Protein AF-A0A7D9DY97-F1 (afdb_monomer_lite)

Radius of gyration: 30.79 Å; chains: 1; bounding box: 70×68×71 Å

Secondary structure (DSSP, 8-state):
-HHHHHHHHHHHHHHHHHHHHHHHHHHHHHHHHHHHHHHHHHHHHGGG-B-SSGGGS-TTEEEETTEEEEPB-TT-B--HHHHHTTSSPPBPTTEEEEEEETTEEEEEEEEE----PPP--------

Structure (mmCIF, N/CA/C/O backbone):
data_AF-A0A7D9DY97-F1
#
_entry.id   AF-A0A7D9DY97-F1
#
loop_
_atom_site.group_PDB
_atom_site.id
_atom_site.type_symbol
_atom_site.label_atom_id
_atom_site.label_alt_id
_atom_site.label_comp_id
_atom_site.label_asym_id
_atom_site.label_entity_id
_atom_site.label_seq_id
_atom_site.pdbx_PDB_ins_code
_atom_site.Cartn_x
_atom_site.Cartn_y
_atom_site.Cartn_z
_atom_site.occupancy
_atom_site.B_iso_or_equiv
_atom_site.auth_seq_id
_atom_site.auth_comp_id
_atom_site.auth_asym_id
_atom_site.auth_atom_id
_atom_site.pdbx_PDB_model_num
ATOM 1 N N . TYR A 1 1 ? -43.911 52.904 33.182 1.00 51.16 1 TYR A N 1
ATOM 2 C CA . TYR A 1 1 ? -43.488 51.584 33.701 1.00 51.16 1 TYR A CA 1
ATOM 3 C C . TYR A 1 1 ? -43.340 50.485 32.637 1.00 51.16 1 TYR A C 1
ATOM 5 O O . TYR A 1 1 ? -42.532 49.592 32.838 1.00 51.16 1 TYR A O 1
ATOM 13 N N . THR A 1 2 ? -44.006 50.548 31.477 1.00 54.53 2 THR A N 1
ATOM 14 C CA . THR A 1 2 ? -43.930 49.512 30.416 1.00 54.53 2 THR A CA 1
ATOM 15 C C . THR A 1 2 ? -42.618 49.483 29.610 1.00 54.53 2 THR A C 1
ATOM 17 O O . THR A 1 2 ? -42.201 48.422 29.158 1.00 54.53 2 THR A O 1
ATOM 20 N N . ARG A 1 3 ? -41.909 50.616 29.481 1.00 53.38 3 ARG A N 1
ATOM 21 C CA . ARG A 1 3 ? -40.658 50.737 28.693 1.00 53.38 3 ARG A CA 1
ATOM 22 C C . ARG A 1 3 ? -39.432 50.020 29.288 1.00 53.38 3 ARG A C 1
ATOM 24 O O . ARG A 1 3 ? -38.518 49.673 28.542 1.00 53.38 3 ARG A O 1
ATOM 31 N N . SER A 1 4 ? -39.399 49.804 30.607 1.00 55.22 4 SER A N 1
ATOM 32 C CA . SER A 1 4 ? -38.308 49.066 31.272 1.00 55.22 4 SER A CA 1
ATOM 33 C C . SER A 1 4 ? -38.451 47.555 31.117 1.00 55.22 4 SER A C 1
ATOM 35 O O . SER A 1 4 ? -37.450 46.860 30.960 1.00 55.22 4 SER A O 1
ATOM 37 N N . LEU A 1 5 ? -39.688 47.049 31.098 1.00 54.34 5 LEU A N 1
ATOM 38 C CA . LEU A 1 5 ? -39.959 45.615 30.999 1.00 54.34 5 LEU A CA 1
ATOM 39 C C . LEU A 1 5 ? -39.548 45.058 29.625 1.00 54.34 5 LEU A C 1
ATOM 41 O O . LEU A 1 5 ?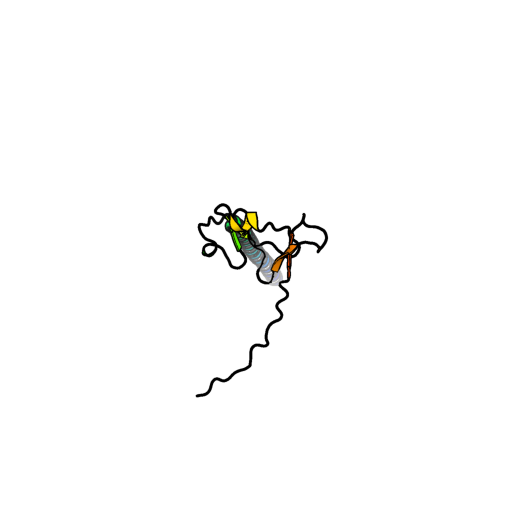 -38.916 44.011 29.538 1.00 54.34 5 LEU A O 1
ATOM 45 N N . THR A 1 6 ? -39.815 45.804 28.549 1.00 58.28 6 THR A N 1
ATOM 46 C CA . THR A 1 6 ? -39.447 45.412 27.179 1.00 58.28 6 THR A CA 1
ATOM 47 C C . THR A 1 6 ? -37.938 45.329 26.963 1.00 58.28 6 THR A C 1
ATOM 49 O O . THR A 1 6 ? -37.481 44.460 26.231 1.00 58.28 6 THR A O 1
ATOM 52 N N . ARG A 1 7 ? -37.137 46.180 27.621 1.00 55.69 7 ARG A N 1
ATOM 53 C CA . ARG A 1 7 ? -35.670 46.095 27.525 1.00 55.69 7 ARG A CA 1
ATOM 54 C C . ARG A 1 7 ? -35.141 44.838 28.216 1.00 55.69 7 ARG A C 1
ATOM 56 O O . ARG A 1 7 ? -34.330 44.137 27.624 1.00 55.69 7 ARG A O 1
ATOM 63 N N . ALA A 1 8 ? -35.642 44.507 29.404 1.00 59.88 8 ALA A N 1
ATOM 64 C CA . ALA A 1 8 ? -35.226 43.303 30.125 1.00 59.88 8 ALA A CA 1
ATOM 65 C C . ALA A 1 8 ? -35.545 42.006 29.354 1.00 59.88 8 ALA A C 1
ATOM 67 O O . ALA A 1 8 ? -34.710 41.106 29.301 1.00 59.88 8 ALA A O 1
ATOM 68 N N . VAL A 1 9 ? -36.709 41.932 28.697 1.00 61.34 9 VAL A N 1
ATOM 69 C CA . VAL A 1 9 ? -37.103 40.768 27.879 1.00 61.34 9 VAL A CA 1
ATOM 70 C C . VAL A 1 9 ? -36.244 40.640 26.617 1.00 61.34 9 VAL A C 1
ATOM 72 O O . VAL A 1 9 ? -35.832 39.534 26.276 1.00 61.34 9 VAL A O 1
ATOM 75 N N . VAL A 1 10 ? -35.912 41.753 25.953 1.00 63.22 10 VAL A N 1
ATOM 76 C CA . VAL A 1 10 ? -35.037 41.741 24.766 1.00 63.22 10 VAL A CA 1
ATOM 77 C C . VAL A 1 10 ? -33.614 41.314 25.136 1.00 63.22 10 VAL A C 1
ATOM 79 O O . VAL A 1 10 ? -33.067 40.420 24.497 1.00 63.22 10 VAL A O 1
ATOM 82 N N . PHE A 1 11 ? -33.037 41.862 26.212 1.00 61.22 11 PHE A N 1
ATOM 83 C CA . PHE A 1 11 ? -31.709 41.450 26.686 1.00 61.22 11 PHE A CA 1
ATOM 84 C C . PHE A 1 11 ? -31.683 39.991 27.174 1.00 61.22 11 PHE A C 1
ATOM 86 O O . PHE A 1 11 ? -30.742 39.262 26.860 1.00 61.22 11 PHE A O 1
ATOM 93 N N . GLY A 1 12 ? -32.724 39.538 27.880 1.00 64.81 12 GLY A N 1
ATOM 94 C CA . GLY A 1 12 ? -32.850 38.147 28.327 1.00 64.81 12 GLY A CA 1
ATOM 95 C C . GLY A 1 12 ? -33.000 37.156 27.169 1.00 64.81 12 GLY A C 1
ATOM 96 O O . GLY A 1 12 ? -32.339 36.119 27.156 1.00 64.81 12 GLY A O 1
ATOM 97 N N . GLY A 1 13 ? -33.802 37.495 26.155 1.00 68.94 13 GLY A N 1
ATOM 98 C CA . GLY A 1 13 ? -33.975 36.678 24.952 1.00 68.94 13 GLY A CA 1
ATOM 99 C C . GLY A 1 13 ? -32.693 36.565 24.124 1.00 68.94 13 GLY A C 1
ATOM 100 O O . GLY A 1 13 ? -32.328 35.467 23.701 1.00 68.94 13 GLY A O 1
ATOM 101 N N . GLN A 1 14 ? -31.960 37.672 23.961 1.00 73.19 14 GLN A N 1
ATOM 102 C CA . GLN A 1 14 ? -30.667 37.680 23.273 1.00 73.19 14 GLN A CA 1
ATOM 103 C C . GLN A 1 14 ? -29.651 36.775 23.989 1.00 73.19 14 GLN A C 1
ATOM 105 O O . GLN A 1 14 ? -28.957 35.986 23.351 1.00 73.19 14 GLN A O 1
ATOM 110 N N . PHE A 1 15 ? -29.591 36.845 25.323 1.00 72.12 15 PHE A N 1
ATOM 111 C CA . PHE A 1 15 ? -28.671 36.052 26.138 1.00 72.12 15 PHE A CA 1
ATOM 112 C C . PHE A 1 15 ? -28.949 34.544 26.043 1.00 72.12 15 PHE A C 1
ATOM 114 O O . PHE A 1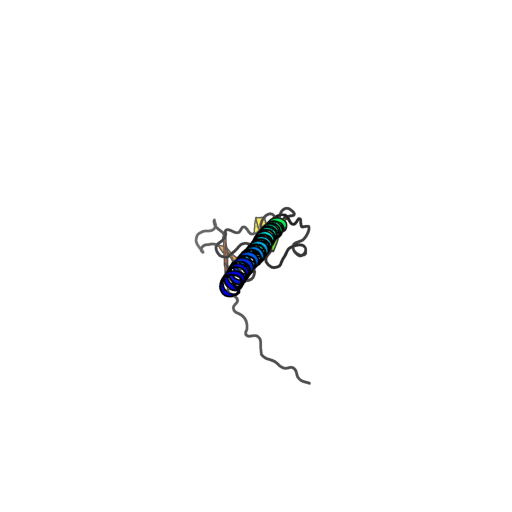 15 ? -28.027 33.753 25.839 1.00 72.12 15 PHE A O 1
ATOM 121 N N . ILE A 1 16 ? -30.222 34.140 26.104 1.00 76.50 16 ILE A N 1
ATOM 122 C CA . ILE A 1 16 ? -30.625 32.733 25.951 1.00 76.50 16 ILE A CA 1
ATOM 123 C C . ILE A 1 16 ? -30.287 32.219 24.544 1.00 76.50 16 ILE A C 1
ATOM 125 O O . ILE A 1 16 ? -29.780 31.105 24.407 1.00 76.50 16 ILE A O 1
ATOM 129 N N . PHE A 1 17 ? -30.494 33.031 23.503 1.00 74.44 17 PHE A N 1
ATOM 130 C CA . PHE A 1 17 ? -30.129 32.668 22.133 1.00 74.44 17 PHE A CA 1
ATOM 131 C C . PHE A 1 17 ? -28.624 32.390 21.994 1.00 74.44 17 PHE A C 1
ATOM 133 O O . PHE A 1 17 ? -28.245 31.354 21.446 1.00 74.44 17 PHE A O 1
ATOM 140 N N . TYR A 1 18 ? -27.759 33.243 22.556 1.00 72.69 18 TYR A N 1
ATOM 141 C CA . TYR A 1 18 ? -26.310 33.007 22.544 1.00 72.69 18 TYR A CA 1
ATOM 142 C C . TYR A 1 18 ? -25.909 31.733 23.294 1.00 72.69 18 TYR A C 1
ATOM 144 O O . TYR A 1 18 ? -25.049 31.002 22.806 1.00 72.69 18 TYR A O 1
ATOM 152 N N . ILE A 1 19 ? -26.547 31.419 24.426 1.00 72.38 19 ILE A N 1
ATOM 153 C CA . ILE A 1 19 ? -26.288 30.172 25.164 1.00 72.38 19 ILE A CA 1
ATOM 154 C C . ILE A 1 19 ? -26.683 28.950 24.331 1.00 72.38 19 ILE A C 1
ATOM 156 O O . ILE A 1 19 ? -25.913 27.995 24.251 1.00 72.38 19 ILE A O 1
ATOM 160 N N . ILE A 1 20 ? -27.846 28.969 23.676 1.00 71.44 20 ILE A N 1
ATOM 161 C CA . ILE A 1 20 ? -28.300 27.854 22.832 1.00 71.44 20 ILE A CA 1
ATOM 162 C C . ILE A 1 20 ? -27.351 27.664 21.646 1.00 71.44 20 ILE A C 1
ATOM 164 O O . ILE A 1 20 ? -26.915 26.542 21.390 1.00 71.44 20 ILE A O 1
ATOM 168 N N . VAL A 1 21 ? -26.972 28.748 20.963 1.00 73.06 21 VAL A N 1
ATOM 169 C CA . VAL A 1 21 ? -26.009 28.708 19.853 1.00 73.06 21 VAL A CA 1
ATOM 170 C C . VAL A 1 21 ? -24.648 28.200 20.332 1.00 73.06 21 VAL A C 1
ATOM 172 O O . VAL A 1 21 ? -24.041 27.369 19.659 1.00 73.06 21 VAL A O 1
ATOM 175 N N . PHE A 1 22 ? -24.178 28.628 21.503 1.00 68.44 22 PHE A N 1
ATOM 176 C CA . PHE A 1 22 ? -22.926 28.163 22.097 1.00 68.44 22 PHE A CA 1
ATOM 177 C C . PHE A 1 22 ? -22.969 26.667 22.440 1.00 68.44 22 PHE A C 1
ATOM 179 O O . PHE A 1 22 ? -22.072 25.922 22.052 1.00 68.44 22 PHE A O 1
ATOM 186 N N . LEU A 1 23 ? -24.039 26.192 23.085 1.00 65.94 23 LEU A N 1
ATOM 187 C CA . LEU A 1 23 ? -24.238 24.772 23.401 1.00 65.94 23 LEU A CA 1
ATOM 188 C C . LEU A 1 23 ? -24.347 23.906 22.136 1.00 65.94 23 LEU A C 1
ATOM 190 O O . LEU A 1 23 ? -23.828 22.788 22.109 1.00 65.94 23 LEU A O 1
ATOM 194 N N . PHE A 1 24 ? -24.987 24.414 21.080 1.00 69.38 24 PHE A N 1
ATOM 195 C CA . PHE A 1 24 ? -25.083 23.723 19.795 1.00 69.38 24 PHE A CA 1
ATOM 196 C C . PHE A 1 24 ? -23.716 23.648 19.106 1.00 69.38 24 PHE A C 1
ATOM 198 O O . PHE A 1 24 ? -23.304 22.570 18.685 1.00 69.38 24 PHE A O 1
ATOM 205 N N . ASN A 1 25 ? -22.964 24.753 19.086 1.00 65.12 25 ASN A N 1
ATOM 206 C CA . ASN A 1 25 ? -21.597 24.779 18.566 1.00 65.12 25 ASN A CA 1
ATOM 207 C C . ASN A 1 25 ? -20.676 23.825 19.335 1.00 65.12 25 ASN A C 1
ATOM 209 O O . ASN A 1 25 ? -19.922 23.101 18.700 1.00 65.12 25 ASN A O 1
ATOM 213 N N . MET A 1 26 ? -20.776 23.748 20.666 1.00 62.28 26 MET A N 1
ATOM 214 C CA . MET A 1 26 ? -19.994 22.812 21.487 1.00 62.28 26 MET A CA 1
ATOM 215 C C . MET A 1 26 ? -20.330 21.340 21.200 1.00 62.28 26 MET A C 1
ATOM 217 O O . MET A 1 26 ? -19.436 20.493 21.177 1.00 62.28 26 MET A O 1
ATOM 221 N N . LYS A 1 27 ? -21.603 21.009 20.935 1.00 72.25 27 LYS A N 1
ATOM 222 C CA . LYS A 1 27 ? -22.004 19.660 20.492 1.00 72.25 27 LYS A CA 1
ATOM 223 C C . LYS A 1 27 ? -21.480 19.340 19.093 1.00 72.25 27 LYS A C 1
ATOM 225 O O . LYS A 1 27 ? -20.984 18.235 18.869 1.00 72.25 27 LYS A O 1
ATOM 230 N N . VAL A 1 28 ? -21.561 20.292 18.165 1.00 71.12 28 VAL A N 1
ATOM 231 C CA . VAL A 1 28 ? -21.078 20.132 16.785 1.00 71.12 28 VAL A CA 1
ATOM 232 C C . VAL A 1 28 ? -19.555 19.983 16.749 1.00 71.12 28 VAL A C 1
ATOM 234 O O . VAL A 1 28 ? -19.043 19.075 16.103 1.00 71.12 28 VAL A O 1
ATOM 237 N N . THR A 1 29 ? -18.805 20.795 17.493 1.00 72.06 29 THR A N 1
ATOM 238 C CA . THR A 1 29 ? -17.341 20.666 17.564 1.00 72.06 29 THR A CA 1
ATOM 239 C C . THR A 1 29 ? -16.923 19.359 18.224 1.00 72.06 29 THR A C 1
ATOM 241 O O . THR A 1 29 ? -16.062 18.664 17.691 1.00 72.06 29 THR A O 1
ATOM 244 N N . SER A 1 30 ? -17.572 18.960 19.321 1.00 65.06 30 SER A N 1
ATOM 245 C CA . SER A 1 30 ? -17.269 17.690 19.998 1.00 65.06 30 SER A CA 1
ATOM 246 C C . SER A 1 30 ? -17.537 16.479 19.099 1.00 65.06 30 SER A C 1
ATOM 248 O O . SER A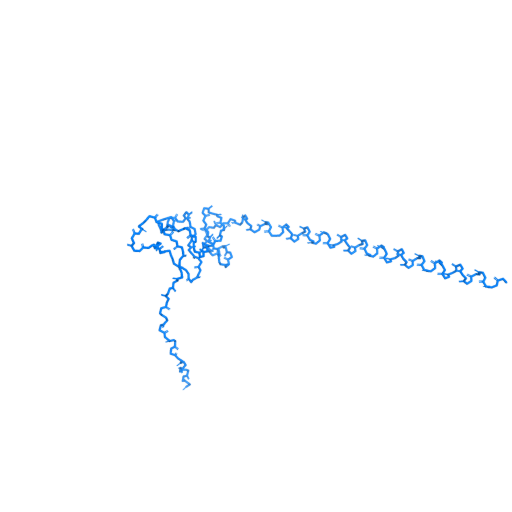 1 30 ? -16.724 15.558 19.034 1.00 65.06 30 SER A O 1
ATOM 250 N N . THR A 1 31 ? -18.642 16.490 18.349 1.00 69.81 31 THR A N 1
ATOM 251 C CA . THR A 1 31 ? -18.962 15.421 17.387 1.00 69.81 31 THR A CA 1
ATOM 252 C C . THR A 1 31 ? -18.003 15.398 16.193 1.00 69.81 31 THR A C 1
ATOM 254 O O . THR A 1 31 ? -17.565 14.317 15.802 1.00 69.81 31 THR A O 1
ATOM 257 N N . LEU A 1 32 ? -17.590 16.556 15.664 1.00 67.75 32 LEU A N 1
ATOM 258 C CA . LEU A 1 32 ? -16.570 16.653 14.608 1.00 67.75 32 LEU A CA 1
ATOM 259 C C . LEU A 1 32 ? -15.193 16.148 15.071 1.00 67.75 32 LEU A C 1
ATOM 261 O O . LEU A 1 32 ? -14.495 15.461 14.320 1.00 67.75 32 LEU A O 1
ATOM 265 N N . ILE A 1 33 ? -14.806 16.431 16.317 1.00 74.62 33 ILE A N 1
ATOM 266 C CA . ILE A 1 33 ? -13.554 15.933 16.904 1.00 74.62 33 ILE A CA 1
ATOM 267 C C . ILE A 1 33 ? -13.599 14.405 17.041 1.00 74.62 33 ILE A C 1
ATOM 269 O O . ILE A 1 33 ? -12.668 13.723 16.618 1.00 74.62 33 ILE A O 1
ATOM 273 N N . ILE A 1 34 ? -14.700 13.840 17.543 1.00 73.19 34 ILE A N 1
ATOM 274 C CA . ILE A 1 34 ? -14.868 12.381 17.642 1.00 73.19 34 ILE A CA 1
ATOM 275 C C . ILE A 1 34 ? -14.841 11.726 16.251 1.00 73.19 34 ILE A C 1
ATOM 277 O O . ILE A 1 34 ? -14.179 10.705 16.060 1.00 73.19 34 ILE A O 1
ATOM 281 N N . PHE A 1 35 ? -15.503 12.324 15.259 1.00 69.75 35 PHE A N 1
ATOM 282 C CA . PHE A 1 35 ? -15.528 11.803 13.891 1.00 69.75 35 PHE A CA 1
ATOM 283 C C . PHE A 1 35 ? -14.145 11.836 13.224 1.00 69.75 35 PHE A C 1
ATOM 285 O O . PHE A 1 35 ? -13.744 10.869 12.576 1.00 69.75 35 PHE A O 1
ATOM 292 N N . SER A 1 36 ? -13.377 12.911 13.420 1.00 68.00 36 SER A N 1
ATOM 293 C CA . SER A 1 36 ? -12.006 13.010 12.902 1.00 68.00 36 SER A CA 1
ATOM 294 C C . SER A 1 36 ? -11.052 12.003 13.561 1.00 68.00 36 SER A C 1
ATOM 296 O O . SER A 1 36 ? -10.278 11.354 12.856 1.00 68.00 36 SER A O 1
ATOM 298 N N . LEU A 1 37 ? -11.168 11.776 14.875 1.00 67.50 37 LEU A N 1
ATOM 299 C CA . LEU A 1 37 ? -10.440 10.720 15.594 1.00 67.50 37 LEU A CA 1
ATOM 300 C C . LEU A 1 37 ? -10.784 9.312 15.082 1.00 67.50 37 LEU A C 1
ATOM 302 O O . LEU A 1 37 ? -9.884 8.507 14.839 1.00 67.50 37 LEU A O 1
ATOM 306 N N . LEU A 1 38 ? -12.068 9.017 14.859 1.00 67.00 38 LEU A N 1
ATOM 307 C CA . LEU A 1 38 ? -12.510 7.739 14.288 1.00 67.00 38 LEU A CA 1
ATOM 308 C C . LEU A 1 38 ? -11.978 7.532 12.864 1.00 67.00 38 LEU A C 1
ATOM 310 O O . LEU A 1 38 ? -11.523 6.440 12.529 1.00 67.00 38 LEU A O 1
ATOM 314 N N . CYS A 1 39 ? -11.974 8.579 12.037 1.00 63.81 39 CYS A N 1
ATOM 315 C CA . CYS A 1 39 ? -11.462 8.509 10.670 1.00 63.81 39 CYS A CA 1
ATOM 316 C C . CYS A 1 39 ? -9.956 8.181 10.644 1.00 63.81 39 CYS A C 1
ATOM 318 O O . CYS A 1 39 ? -9.516 7.324 9.877 1.00 63.81 39 CYS A O 1
ATOM 320 N N . LEU A 1 40 ? -9.171 8.772 11.553 1.00 61.72 40 LEU A N 1
ATOM 3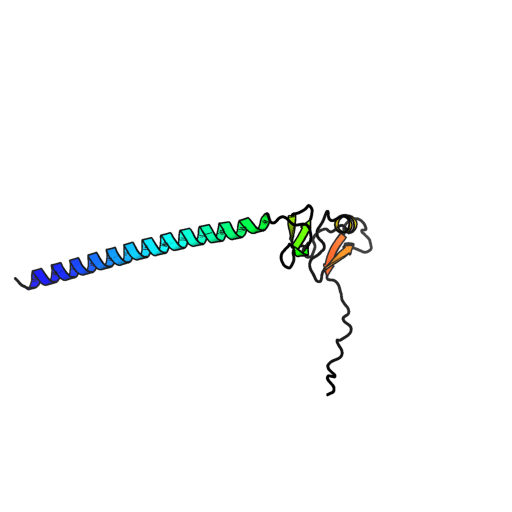21 C CA . LEU A 1 40 ? -7.747 8.451 11.716 1.00 61.72 40 LEU A CA 1
ATOM 322 C C . LEU A 1 40 ? -7.512 6.994 12.155 1.00 61.72 40 LEU A C 1
ATOM 324 O O . LEU A 1 40 ? -6.588 6.347 11.655 1.00 61.72 40 LEU A O 1
ATOM 328 N N . LEU A 1 41 ? -8.362 6.449 13.033 1.00 58.12 41 LEU A N 1
ATOM 329 C CA . LEU A 1 41 ? -8.284 5.048 13.471 1.00 58.12 41 LEU A CA 1
ATOM 330 C C . LEU A 1 41 ? -8.574 4.063 12.326 1.00 58.12 41 LEU A C 1
ATOM 332 O O . LEU A 1 41 ? -7.875 3.056 12.187 1.00 58.12 41 LEU A O 1
ATOM 336 N N . VAL A 1 42 ? -9.546 4.369 11.460 1.00 59.50 42 VAL A N 1
ATOM 337 C CA . VAL A 1 42 ? -9.861 3.540 10.280 1.00 59.50 42 VAL A CA 1
ATOM 338 C C . VAL A 1 42 ? -8.691 3.511 9.290 1.00 59.50 42 VAL A C 1
ATOM 340 O O . VAL A 1 42 ? -8.385 2.458 8.726 1.00 59.50 42 VAL A O 1
ATOM 343 N N . VAL A 1 43 ? -7.988 4.632 9.109 1.00 56.12 43 VAL A N 1
ATOM 344 C CA . VAL A 1 43 ? -6.833 4.715 8.199 1.00 56.12 43 VAL A CA 1
ATOM 345 C C . VAL A 1 43 ? -5.652 3.872 8.698 1.00 56.12 43 VAL A C 1
ATOM 347 O O . VAL A 1 43 ? -4.989 3.214 7.894 1.00 56.12 43 VAL A O 1
ATOM 350 N N . GLN A 1 44 ? -5.401 3.816 10.010 1.00 50.06 44 GLN A N 1
ATOM 351 C CA . GLN A 1 44 ? -4.307 3.003 10.562 1.00 50.06 44 GLN A CA 1
ATOM 352 C C . GLN A 1 44 ? -4.603 1.494 10.564 1.00 50.06 44 GLN A C 1
ATOM 354 O O . GLN A 1 44 ? -3.681 0.693 10.395 1.00 50.06 44 GLN A O 1
ATOM 359 N N . GLY A 1 45 ? -5.872 1.086 10.691 1.00 49.44 45 GLY A N 1
ATOM 360 C CA . GLY A 1 45 ? -6.268 -0.328 10.723 1.00 49.44 45 GLY A CA 1
ATOM 361 C C . GLY A 1 45 ? -5.950 -1.114 9.442 1.00 49.44 45 GLY A C 1
ATOM 362 O O . GLY A 1 45 ? -5.695 -2.318 9.508 1.00 49.44 45 GLY A O 1
ATOM 363 N N . ARG A 1 46 ? -5.887 -0.450 8.279 1.00 53.03 46 ARG A N 1
ATOM 364 C CA . ARG A 1 46 ? -5.617 -1.113 6.987 1.00 53.03 46 ARG A CA 1
ATOM 365 C C . ARG A 1 46 ? -4.163 -1.548 6.794 1.00 53.03 46 ARG A C 1
ATOM 367 O O . ARG A 1 46 ? -3.901 -2.535 6.115 1.00 53.03 46 ARG A O 1
ATOM 374 N N . PHE A 1 47 ? -3.206 -0.901 7.463 1.00 53.72 47 PHE A N 1
ATOM 375 C CA . PHE A 1 47 ? -1.778 -1.222 7.317 1.00 53.72 47 PHE A CA 1
ATOM 376 C C . PHE A 1 47 ? -1.352 -2.556 7.959 1.00 53.72 47 PHE A C 1
ATOM 378 O O . PHE A 1 47 ? -0.219 -3.006 7.758 1.00 53.72 47 PHE A O 1
ATOM 385 N N . LEU A 1 48 ? -2.236 -3.212 8.720 1.00 61.09 48 LEU A N 1
ATOM 386 C CA . LEU A 1 48 ? -1.956 -4.484 9.393 1.00 61.09 48 LEU A CA 1
ATOM 387 C C . LEU A 1 48 ? -2.756 -5.676 8.851 1.00 61.09 48 LEU A C 1
ATOM 389 O O . LEU A 1 48 ? -2.799 -6.727 9.499 1.00 61.09 48 LEU A O 1
ATOM 393 N N . GLN A 1 49 ? -3.355 -5.557 7.665 1.00 72.69 49 GLN A N 1
ATOM 394 C CA . GLN A 1 49 ? -4.113 -6.651 7.067 1.00 72.69 49 GLN A CA 1
ATOM 395 C C . GLN A 1 49 ? -3.197 -7.848 6.771 1.00 72.69 49 GLN A C 1
ATOM 397 O O . GLN A 1 49 ? -2.230 -7.778 5.999 1.00 72.69 49 GLN A O 1
ATOM 402 N N . ARG A 1 50 ? -3.480 -8.967 7.448 1.00 85.00 50 ARG A N 1
ATOM 403 C CA . ARG A 1 50 ? -2.816 -10.246 7.191 1.00 85.00 50 ARG A CA 1
ATOM 404 C C . ARG A 1 50 ? -3.395 -10.856 5.922 1.00 85.00 50 ARG A C 1
ATOM 406 O O . ARG A 1 50 ? -4.602 -10.847 5.730 1.00 85.00 50 ARG A O 1
ATOM 413 N N . CYS A 1 51 ? -2.535 -11.451 5.109 1.00 86.94 51 CYS A N 1
ATOM 414 C CA . CYS A 1 51 ? -2.926 -12.082 3.850 1.00 86.94 51 CYS A CA 1
ATOM 415 C C . CYS A 1 51 ? -2.284 -13.462 3.705 1.00 86.94 51 CYS A C 1
ATOM 417 O O . CYS A 1 51 ? -1.195 -13.721 4.233 1.00 86.94 51 CYS A O 1
ATOM 419 N N . LYS A 1 52 ? -2.946 -14.356 2.969 1.00 87.38 52 LYS A N 1
ATOM 420 C CA . LYS A 1 52 ? -2.368 -15.616 2.475 1.00 87.38 52 LYS A CA 1
ATOM 421 C C . LYS A 1 52 ? -2.090 -15.526 0.977 1.00 87.38 52 LYS A C 1
ATOM 423 O O . LYS A 1 52 ? -1.101 -16.086 0.512 1.00 87.38 52 LYS A O 1
ATOM 428 N N . LYS A 1 53 ? -2.942 -14.815 0.239 1.00 87.44 53 LYS A N 1
ATOM 429 C CA . LYS A 1 53 ? -2.858 -14.598 -1.206 1.00 87.44 53 LYS A CA 1
ATOM 430 C C . LYS A 1 53 ? -2.984 -13.107 -1.515 1.00 87.44 53 LYS A C 1
ATOM 432 O O . LYS A 1 53 ? -3.528 -12.340 -0.734 1.00 87.44 53 LYS A O 1
ATOM 437 N N . THR A 1 54 ? -2.494 -12.689 -2.680 1.00 85.50 54 THR A N 1
ATOM 438 C CA . THR A 1 54 ? -2.614 -11.290 -3.136 1.00 85.50 54 THR A CA 1
ATOM 439 C C . THR A 1 54 ? -4.066 -10.855 -3.347 1.00 85.50 54 THR A C 1
ATOM 441 O O . THR A 1 54 ? -4.349 -9.674 -3.221 1.00 85.50 54 THR A O 1
ATOM 444 N N . ALA A 1 55 ? -4.977 -11.795 -3.623 1.00 85.94 55 ALA A N 1
ATOM 445 C CA . ALA A 1 55 ? -6.411 -11.520 -3.729 1.00 85.94 55 ALA A CA 1
ATOM 446 C C . ALA A 1 55 ? -7.057 -11.103 -2.393 1.00 85.94 55 ALA A C 1
ATOM 448 O O . ALA A 1 55 ? -8.144 -10.543 -2.408 1.00 85.94 55 ALA A O 1
ATOM 449 N N . ASP A 1 56 ? -6.387 -11.352 -1.261 1.00 85.81 56 ASP A N 1
ATOM 450 C CA . ASP A 1 56 ? -6.856 -10.929 0.066 1.00 85.81 56 ASP A CA 1
ATOM 451 C C . ASP A 1 56 ? -6.534 -9.447 0.355 1.00 85.81 56 ASP A C 1
ATOM 453 O O . ASP A 1 56 ? -6.874 -8.945 1.426 1.00 85.81 56 ASP A O 1
ATOM 457 N N . CYS A 1 57 ? -5.805 -8.782 -0.549 1.00 85.25 57 CYS A N 1
ATOM 458 C CA . CYS A 1 57 ? -5.360 -7.398 -0.421 1.00 85.25 57 CYS A CA 1
ATOM 459 C C . CYS A 1 57 ? -6.077 -6.497 -1.430 1.00 85.25 57 CYS A C 1
ATOM 461 O O . CYS A 1 57 ? -6.540 -6.961 -2.475 1.00 85.25 57 CYS A O 1
ATOM 463 N N . ASP A 1 58 ? -6.104 -5.199 -1.139 1.00 86.25 58 ASP A N 1
ATOM 464 C CA . ASP A 1 58 ? -6.772 -4.208 -1.975 1.00 86.25 58 ASP A CA 1
ATOM 465 C C . ASP A 1 58 ? -6.102 -4.029 -3.350 1.00 86.25 58 ASP A C 1
ATOM 467 O O . ASP A 1 58 ? -4.971 -4.461 -3.627 1.00 86.25 58 ASP A O 1
ATOM 471 N N . PHE A 1 59 ? -6.817 -3.358 -4.254 1.00 81.81 59 PHE A N 1
ATOM 472 C CA . PHE A 1 59 ? -6.316 -3.075 -5.592 1.00 81.81 59 PHE A CA 1
ATOM 473 C C . PHE A 1 59 ? -5.027 -2.238 -5.531 1.00 81.81 59 PHE A C 1
ATOM 475 O O . PHE A 1 59 ? -4.964 -1.192 -4.893 1.00 81.81 59 PHE A O 1
ATOM 482 N N . GLY A 1 60 ? -3.974 -2.696 -6.214 1.00 83.88 60 GLY A N 1
ATOM 483 C CA . GLY A 1 60 ? -2.654 -2.053 -6.165 1.00 83.88 60 GLY A CA 1
ATOM 484 C C . GLY A 1 60 ? -1.740 -2.540 -5.033 1.00 83.88 60 GLY A C 1
ATOM 485 O O . GLY A 1 60 ? -0.584 -2.113 -4.956 1.00 83.88 60 GLY A O 1
ATOM 486 N N . GLU A 1 61 ? -2.192 -3.489 -4.216 1.00 89.75 61 GLU A N 1
ATOM 487 C CA . GLU A 1 61 ? -1.383 -4.140 -3.188 1.00 89.75 61 GLU A CA 1
ATOM 488 C C . GLU A 1 61 ? -0.893 -5.533 -3.615 1.00 89.75 61 GLU A C 1
ATOM 490 O O . GLU A 1 61 ? -1.163 -6.044 -4.713 1.00 89.75 61 GLU A O 1
ATOM 495 N N . CYS A 1 62 ? -0.049 -6.113 -2.768 1.00 88.94 62 CYS A N 1
ATOM 496 C CA . CYS A 1 62 ? 0.480 -7.456 -2.886 1.00 88.94 62 CYS A CA 1
ATOM 497 C C . CYS A 1 62 ? 0.609 -8.103 -1.506 1.00 88.94 62 CYS A C 1
ATOM 499 O O . CYS A 1 62 ? 0.918 -7.433 -0.519 1.00 88.94 62 CYS A O 1
ATOM 501 N N . CYS A 1 63 ? 0.469 -9.428 -1.456 1.00 88.75 63 CYS A N 1
ATOM 502 C CA . CYS A 1 63 ? 0.768 -10.169 -0.243 1.00 88.75 63 CYS A CA 1
ATOM 503 C C . CYS A 1 63 ? 2.264 -10.503 -0.165 1.00 88.75 63 CYS A C 1
ATOM 505 O O . CYS A 1 63 ? 2.780 -11.274 -0.974 1.00 88.75 63 CYS A O 1
ATOM 507 N N . SER A 1 64 ? 2.977 -9.956 0.823 1.00 89.00 64 SER A N 1
ATOM 508 C CA . SER A 1 64 ? 4.384 -10.284 1.078 1.00 89.00 64 SER A CA 1
ATOM 509 C C . SER A 1 64 ? 4.632 -10.510 2.565 1.00 89.00 64 SER A C 1
ATOM 511 O O . SER A 1 64 ? 4.280 -9.682 3.406 1.00 89.00 64 SER A O 1
ATOM 513 N N . ARG A 1 65 ? 5.258 -11.645 2.908 1.00 87.19 65 ARG A N 1
ATOM 514 C CA . ARG A 1 65 ? 5.452 -12.092 4.303 1.00 87.19 65 ARG A CA 1
ATOM 515 C C . ARG A 1 65 ? 4.148 -12.065 5.123 1.00 87.19 65 ARG A C 1
ATOM 517 O O . ARG A 1 65 ? 4.140 -11.608 6.263 1.00 87.19 65 ARG A O 1
ATOM 524 N N . ARG A 1 66 ? 3.051 -12.546 4.525 1.00 87.25 66 ARG A N 1
ATOM 525 C CA . ARG A 1 66 ? 1.696 -12.580 5.112 1.00 87.25 66 ARG A CA 1
ATOM 526 C C . ARG A 1 66 ? 1.109 -11.213 5.486 1.00 87.25 66 ARG A C 1
ATOM 528 O O . ARG A 1 66 ? 0.224 -11.147 6.336 1.00 87.25 66 ARG A O 1
ATOM 535 N N . ARG A 1 67 ? 1.597 -10.127 4.886 1.00 87.88 67 ARG A N 1
ATOM 536 C CA . ARG A 1 67 ? 1.044 -8.779 5.052 1.00 87.88 67 ARG A CA 1
ATOM 537 C C . ARG A 1 67 ? 0.773 -8.148 3.700 1.00 87.88 67 ARG A C 1
ATOM 539 O O . ARG A 1 67 ? 1.584 -8.308 2.782 1.00 87.88 67 ARG A O 1
ATOM 546 N N . CYS A 1 68 ? -0.334 -7.428 3.610 1.00 86.62 68 CYS A N 1
ATOM 547 C CA . CYS A 1 68 ? -0.610 -6.592 2.459 1.00 86.62 68 CYS A CA 1
ATOM 548 C C . CYS A 1 68 ? 0.363 -5.410 2.448 1.00 86.62 68 CYS A C 1
ATOM 550 O O . CYS A 1 68 ? 0.645 -4.790 3.474 1.00 86.62 68 CYS A O 1
ATOM 552 N N . LYS A 1 69 ? 0.981 -5.178 1.294 1.00 88.31 69 LYS A N 1
ATOM 553 C CA . LYS A 1 69 ? 1.903 -4.069 1.054 1.00 88.31 69 LYS A CA 1
ATOM 554 C C . LYS A 1 69 ? 1.619 -3.485 -0.316 1.00 88.31 69 LYS A C 1
ATOM 556 O O . LYS A 1 69 ? 1.323 -4.226 -1.252 1.00 88.31 69 LYS A O 1
ATOM 561 N N . HIS A 1 70 ? 1.818 -2.183 -0.468 1.00 90.06 70 HIS A N 1
ATOM 562 C CA . HIS A 1 70 ? 1.740 -1.559 -1.782 1.00 90.06 70 HIS A CA 1
ATOM 563 C C . HIS A 1 70 ? 2.766 -2.136 -2.761 1.00 90.06 70 HIS A C 1
ATOM 565 O O . HIS A 1 70 ? 3.904 -2.475 -2.406 1.00 90.06 70 HIS A O 1
ATOM 571 N N . ARG A 1 71 ? 2.353 -2.231 -4.027 1.00 90.81 71 ARG A N 1
ATOM 572 C CA . ARG A 1 71 ? 3.254 -2.552 -5.136 1.00 90.81 71 ARG A CA 1
ATOM 573 C C . ARG A 1 71 ? 4.310 -1.464 -5.305 1.00 90.81 71 ARG A C 1
ATOM 575 O O . ARG A 1 71 ? 4.110 -0.310 -4.936 1.00 90.81 71 ARG A O 1
ATOM 582 N N . LEU A 1 72 ? 5.454 -1.839 -5.872 1.00 90.31 72 LEU A N 1
ATOM 583 C CA . LEU A 1 72 ? 6.573 -0.912 -6.020 1.00 90.31 72 LEU A CA 1
ATOM 584 C C . LEU A 1 72 ? 6.228 0.186 -7.044 1.00 90.31 72 LEU A C 1
ATOM 586 O O . LEU A 1 72 ? 5.887 -0.151 -8.186 1.00 90.31 72 LEU A O 1
ATOM 590 N N . PRO A 1 73 ? 6.351 1.473 -6.678 1.00 88.38 73 PRO A N 1
ATOM 591 C CA . PRO A 1 73 ? 6.086 2.577 -7.592 1.00 88.38 73 PRO A CA 1
ATOM 592 C C . PRO A 1 73 ? 7.191 2.713 -8.651 1.00 88.38 73 PRO A C 1
ATOM 594 O O . PRO A 1 73 ? 8.225 2.036 -8.617 1.00 88.38 73 PRO A O 1
ATOM 597 N N . ALA A 1 74 ? 6.983 3.614 -9.610 1.00 87.94 74 ALA A N 1
ATOM 598 C CA . ALA A 1 74 ? 7.980 3.949 -10.621 1.00 87.94 74 ALA A CA 1
ATOM 599 C C . ALA A 1 74 ? 9.317 4.376 -9.981 1.00 87.94 74 ALA A C 1
ATOM 601 O O . ALA A 1 74 ? 9.353 5.039 -8.948 1.00 87.94 74 ALA A O 1
ATOM 602 N N . GLY A 1 75 ? 10.440 3.972 -10.578 1.00 86.25 75 GLY A N 1
ATOM 603 C CA . GLY A 1 75 ? 11.784 4.325 -10.107 1.00 86.25 75 GLY A CA 1
ATOM 604 C C . GLY A 1 75 ? 12.275 3.548 -8.879 1.00 86.25 75 GLY A C 1
ATOM 605 O O . GLY A 1 75 ? 13.480 3.545 -8.613 1.00 86.25 75 GLY A O 1
ATOM 606 N N . TYR A 1 76 ? 11.401 2.822 -8.173 1.00 89.31 76 TYR A N 1
ATOM 607 C CA . TYR A 1 76 ? 11.796 2.027 -7.011 1.00 89.31 76 TYR A CA 1
ATOM 608 C C . TYR A 1 76 ? 12.662 0.829 -7.394 1.00 89.31 76 TYR A C 1
ATOM 610 O O . TYR A 1 76 ? 12.506 0.237 -8.466 1.00 89.31 76 TYR A O 1
ATOM 618 N N . ARG A 1 77 ? 13.579 0.446 -6.496 1.00 88.75 77 ARG A N 1
ATOM 619 C CA . ARG A 1 77 ? 14.449 -0.718 -6.701 1.00 88.75 77 ARG A CA 1
ATOM 620 C C . ARG A 1 77 ? 13.641 -2.004 -6.645 1.00 88.75 77 ARG A C 1
ATOM 622 O O . ARG A 1 77 ? 12.931 -2.270 -5.676 1.00 88.75 77 ARG A O 1
ATOM 629 N N . CYS A 1 78 ? 13.839 -2.836 -7.650 1.00 88.19 78 CYS A N 1
ATOM 630 C CA . CYS A 1 78 ? 13.182 -4.121 -7.771 1.00 88.19 78 CYS A CA 1
ATOM 631 C C . CYS A 1 78 ? 14.219 -5.236 -7.905 1.00 88.19 78 CYS A C 1
ATOM 633 O O . CYS A 1 78 ? 15.318 -5.027 -8.418 1.00 88.19 78 CYS A O 1
ATOM 635 N N . ASN A 1 79 ? 13.879 -6.433 -7.444 1.00 88.44 79 ASN A N 1
ATOM 636 C CA . ASN A 1 79 ? 14.687 -7.626 -7.629 1.00 88.44 79 ASN A CA 1
ATOM 637 C C . ASN A 1 79 ? 13.775 -8.781 -8.057 1.00 88.44 79 ASN A C 1
ATOM 639 O O . ASN A 1 79 ? 12.975 -9.268 -7.261 1.00 88.44 79 ASN A O 1
ATOM 643 N N . ALA A 1 80 ? 13.928 -9.225 -9.307 1.00 83.62 80 ALA A N 1
ATOM 644 C CA . ALA A 1 80 ? 13.104 -10.281 -9.893 1.00 83.62 80 ALA A CA 1
ATOM 645 C C . ALA A 1 80 ? 13.150 -11.588 -9.081 1.00 83.62 80 ALA A C 1
ATOM 647 O O . ALA A 1 80 ? 12.116 -12.218 -8.890 1.00 83.62 80 ALA A O 1
ATOM 648 N N . TYR A 1 81 ? 14.314 -11.947 -8.525 1.00 85.25 81 TYR A N 1
ATOM 649 C CA . TYR A 1 81 ? 14.438 -13.135 -7.680 1.00 85.25 81 TYR A CA 1
ATOM 650 C C . TYR A 1 81 ? 13.627 -12.993 -6.388 1.00 85.25 81 TYR A C 1
ATOM 652 O O . TYR A 1 81 ? 12.876 -13.892 -6.028 1.00 85.25 81 TYR A O 1
ATOM 660 N N . ARG A 1 82 ? 13.698 -11.828 -5.721 1.00 86.00 82 ARG A N 1
ATOM 661 C CA . ARG A 1 82 ? 12.911 -11.560 -4.500 1.00 86.00 82 ARG A CA 1
ATOM 662 C C . ARG A 1 82 ? 11.406 -11.503 -4.756 1.00 86.00 82 ARG A C 1
ATOM 664 O O . ARG A 1 82 ? 10.643 -11.821 -3.848 1.00 86.00 82 ARG A O 1
ATOM 671 N N . MET A 1 83 ? 10.993 -11.092 -5.953 1.00 86.38 83 MET A N 1
ATOM 672 C CA . MET A 1 83 ? 9.591 -11.126 -6.374 1.00 86.38 83 MET A CA 1
ATOM 673 C C . MET A 1 83 ? 9.104 -12.562 -6.573 1.00 86.38 83 MET A C 1
ATOM 675 O O . MET A 1 83 ? 8.037 -12.905 -6.078 1.00 86.38 83 MET A O 1
ATOM 679 N N . PHE A 1 84 ? 9.908 -13.409 -7.225 1.00 83.62 84 PHE A N 1
ATOM 680 C CA . PHE A 1 84 ? 9.572 -14.814 -7.472 1.00 83.62 84 PHE A CA 1
ATOM 681 C C . PHE A 1 84 ? 9.366 -15.606 -6.172 1.00 83.62 84 PHE A C 1
ATOM 683 O O . PHE A 1 84 ? 8.386 -16.325 -6.031 1.00 83.62 84 PHE A O 1
ATOM 690 N N . ILE A 1 85 ? 10.233 -15.400 -5.176 1.00 86.69 85 ILE A N 1
ATOM 691 C CA . ILE A 1 85 ? 10.124 -16.043 -3.852 1.00 86.69 85 ILE A CA 1
ATOM 692 C C . ILE A 1 85 ? 9.149 -15.334 -2.888 1.00 86.69 85 ILE A C 1
ATOM 694 O O . ILE A 1 85 ? 9.126 -15.640 -1.698 1.00 86.69 85 ILE A O 1
ATOM 698 N N . GLY A 1 86 ? 8.386 -14.331 -3.344 1.00 82.25 86 GLY A N 1
ATOM 699 C CA . GLY A 1 86 ? 7.377 -13.630 -2.529 1.00 82.25 86 GLY A CA 1
ATOM 700 C C . GLY A 1 86 ? 7.924 -12.724 -1.409 1.00 82.25 86 GLY A C 1
ATOM 701 O O . GLY A 1 86 ? 7.171 -12.236 -0.557 1.00 82.25 86 GLY A O 1
ATOM 702 N N . LEU A 1 87 ? 9.233 -12.450 -1.389 1.00 85.81 87 LEU A N 1
ATOM 703 C CA . LEU A 1 87 ? 9.866 -11.550 -0.415 1.00 85.81 87 LEU A CA 1
ATOM 704 C C . LEU A 1 87 ? 9.709 -10.064 -0.762 1.00 85.81 87 LEU A C 1
ATOM 706 O O . LEU A 1 87 ? 9.903 -9.216 0.111 1.00 85.81 87 LEU A O 1
ATOM 710 N N . GLN A 1 88 ? 9.393 -9.739 -2.015 1.00 89.38 88 GLN A N 1
ATOM 711 C CA . GLN A 1 88 ? 9.189 -8.372 -2.485 1.00 89.38 88 GLN A CA 1
ATOM 712 C C . GLN A 1 88 ? 7.950 -8.291 -3.381 1.00 89.38 88 GLN A C 1
ATOM 714 O O . GLN A 1 88 ? 7.739 -9.160 -4.221 1.00 89.38 88 GLN A O 1
ATOM 719 N N . CYS A 1 89 ? 7.159 -7.226 -3.233 1.00 90.00 89 CYS A N 1
ATOM 720 C CA . CYS A 1 89 ? 6.029 -6.982 -4.124 1.00 90.00 89 CYS A CA 1
ATOM 721 C C . CYS A 1 89 ? 6.472 -6.704 -5.564 1.00 90.00 89 CYS A C 1
ATOM 723 O O . CYS A 1 89 ? 7.529 -6.099 -5.763 1.00 90.00 89 CYS A O 1
ATOM 725 N N . PRO A 1 90 ? 5.665 -7.093 -6.568 1.00 91.25 90 PRO A N 1
ATOM 726 C CA . PRO A 1 90 ? 5.902 -6.716 -7.955 1.00 91.25 90 PRO A CA 1
ATOM 727 C C . PRO A 1 90 ? 5.788 -5.195 -8.145 1.00 91.25 90 PRO A C 1
ATOM 729 O O . PRO A 1 90 ? 5.295 -4.469 -7.277 1.00 91.25 90 PRO A O 1
ATOM 732 N N . CYS A 1 91 ? 6.243 -4.712 -9.302 1.00 90.56 91 CYS A N 1
ATOM 733 C CA . CYS A 1 91 ? 5.993 -3.332 -9.713 1.00 90.56 91 CYS A CA 1
ATOM 734 C C . CYS A 1 91 ? 4.486 -3.071 -9.882 1.00 90.56 91 CYS A C 1
ATOM 736 O O . CYS A 1 91 ? 3.700 -3.992 -10.133 1.00 90.56 91 CYS A O 1
ATOM 738 N N . ALA A 1 92 ? 4.086 -1.810 -9.727 1.00 90.94 92 ALA A N 1
ATOM 739 C CA . ALA A 1 92 ? 2.721 -1.370 -9.983 1.00 90.94 92 ALA A CA 1
ATOM 740 C C . ALA A 1 92 ? 2.282 -1.695 -11.432 1.00 90.94 92 ALA A C 1
ATOM 742 O O . ALA A 1 92 ? 3.137 -1.826 -12.318 1.00 90.94 92 ALA A O 1
ATOM 743 N N . PRO A 1 93 ? 0.970 -1.844 -11.697 1.00 86.44 93 PRO A N 1
ATOM 744 C CA . PRO A 1 93 ? 0.454 -2.056 -13.050 1.00 86.44 93 PRO A CA 1
ATOM 745 C C . PRO A 1 93 ? 0.992 -1.007 -14.036 1.00 86.44 93 PRO A C 1
ATOM 747 O O . PRO A 1 93 ? 1.114 0.164 -13.689 1.00 86.44 93 PRO A O 1
ATOM 750 N N . GLY A 1 94 ? 1.360 -1.430 -15.248 1.00 87.19 94 GLY A N 1
ATOM 751 C CA . GLY A 1 94 ? 1.996 -0.555 -16.245 1.00 87.19 94 GLY A CA 1
ATOM 752 C C . GLY A 1 94 ? 3.512 -0.380 -16.079 1.00 87.19 94 GLY A C 1
ATOM 753 O O . GLY A 1 94 ? 4.157 0.206 -16.947 1.00 87.19 94 GLY A O 1
ATOM 754 N N . TYR A 1 95 ? 4.116 -0.947 -15.030 1.00 89.50 95 TYR A N 1
ATOM 755 C CA . TYR A 1 95 ? 5.559 -0.917 -14.795 1.00 89.50 95 TYR A CA 1
ATOM 756 C C . TYR A 1 95 ? 6.157 -2.324 -14.780 1.00 89.50 95 TYR A C 1
ATOM 758 O O . TYR A 1 95 ? 5.545 -3.292 -14.338 1.00 89.50 95 TYR A O 1
ATOM 766 N N . SER A 1 96 ? 7.401 -2.437 -15.237 1.00 88.69 96 SER A N 1
ATOM 767 C CA . SER A 1 96 ? 8.172 -3.676 -15.238 1.00 88.69 96 SER A CA 1
ATOM 768 C C . SER A 1 96 ? 9.558 -3.448 -14.642 1.00 88.69 96 SER A C 1
ATOM 770 O O . SER A 1 96 ? 10.149 -2.371 -14.770 1.00 88.69 96 SER A O 1
ATOM 772 N N . CYS A 1 97 ? 10.077 -4.469 -13.964 1.00 87.25 97 CYS A N 1
ATOM 773 C CA . CYS A 1 97 ? 11.392 -4.430 -13.344 1.00 87.25 97 CYS A CA 1
ATOM 774 C C . CYS A 1 97 ? 12.486 -4.536 -14.417 1.00 87.25 97 CYS A C 1
ATOM 776 O O . CYS A 1 97 ? 12.771 -5.623 -14.917 1.00 87.25 97 CYS A O 1
ATOM 778 N N . LYS A 1 98 ? 13.110 -3.408 -14.774 1.00 86.06 98 LYS A N 1
ATOM 779 C CA . LYS A 1 98 ? 14.117 -3.315 -15.844 1.00 86.06 98 LYS A CA 1
ATOM 780 C C . LYS A 1 98 ? 15.474 -2.868 -15.296 1.00 86.06 98 LYS A C 1
ATOM 782 O O . LYS A 1 98 ? 15.554 -2.168 -14.286 1.00 86.06 98 LYS A O 1
ATOM 787 N N . ASN A 1 99 ? 16.560 -3.235 -15.978 1.00 80.44 99 ASN A N 1
ATOM 788 C CA . ASN A 1 99 ? 17.903 -2.745 -15.644 1.00 80.44 99 ASN A CA 1
ATOM 789 C C . ASN A 1 99 ? 17.982 -1.214 -15.819 1.00 80.44 99 ASN A C 1
ATOM 791 O O . ASN A 1 99 ? 17.371 -0.631 -16.728 1.00 80.44 99 ASN A O 1
ATOM 795 N N . ARG A 1 100 ? 18.730 -0.537 -14.936 1.00 64.56 100 ARG A N 1
ATOM 796 C CA . ARG A 1 100 ? 18.840 0.930 -14.943 1.00 64.56 100 ARG A CA 1
ATOM 797 C C . ARG A 1 100 ? 19.549 1.449 -16.204 1.00 64.56 100 ARG A C 1
ATOM 799 O O . ARG A 1 100 ? 19.143 2.502 -16.683 1.00 64.56 100 ARG A O 1
ATOM 806 N N . SER A 1 101 ? 20.448 0.675 -16.816 1.00 58.41 101 SER A N 1
ATOM 807 C CA . SER A 1 101 ? 21.095 0.970 -18.108 1.00 58.41 101 SER A CA 1
ATOM 808 C C . SER A 1 101 ? 21.668 -0.302 -18.759 1.00 58.41 101 SER A C 1
ATOM 810 O O . SER A 1 101 ? 21.946 -1.274 -18.056 1.00 58.41 101 SER A O 1
ATOM 812 N N . LYS A 1 102 ? 21.883 -0.295 -20.089 1.00 55.53 102 LYS A N 1
ATOM 813 C CA . LYS A 1 102 ? 22.572 -1.375 -20.840 1.00 55.53 102 LYS A CA 1
ATOM 814 C C . LYS A 1 102 ? 24.007 -1.651 -20.336 1.00 55.53 102 LYS A C 1
ATOM 816 O O . LYS A 1 102 ? 24.556 -2.700 -20.640 1.00 55.53 102 LYS A O 1
ATOM 821 N N . HIS A 1 103 ? 24.586 -0.747 -19.540 1.00 53.91 103 HIS A N 1
ATOM 822 C CA . HIS A 1 103 ? 25.949 -0.848 -18.998 1.00 53.91 103 HIS A CA 1
ATOM 823 C C . HIS A 1 103 ? 26.041 -1.061 -17.479 1.00 53.91 103 HIS A C 1
ATOM 825 O O . HIS A 1 103 ? 27.137 -1.230 -16.957 1.00 53.91 103 HIS A O 1
ATOM 831 N N . SER A 1 104 ? 24.928 -1.086 -16.737 1.00 52.91 104 SER A N 1
ATOM 832 C CA . SER A 1 104 ? 24.967 -1.302 -15.284 1.00 52.91 104 SER A CA 1
ATOM 833 C C . SER A 1 104 ? 24.035 -2.438 -14.876 1.00 52.91 104 SER A C 1
ATOM 835 O O . SER A 1 104 ? 22.832 -2.252 -14.679 1.00 52.91 104 SER A O 1
ATOM 837 N N . SER A 1 105 ? 24.607 -3.637 -14.724 1.00 55.84 105 SER A N 1
ATOM 838 C CA . SER A 1 105 ? 23.875 -4.855 -14.344 1.00 55.84 105 SER A CA 1
ATOM 839 C C . SER A 1 105 ? 23.410 -4.870 -12.879 1.00 55.84 105 SER A C 1
ATOM 841 O O . SER A 1 105 ? 22.618 -5.727 -12.492 1.00 55.84 105 SER A O 1
ATOM 843 N N . ARG A 1 106 ? 23.865 -3.920 -12.047 1.00 60.75 106 ARG A N 1
ATOM 844 C CA . ARG A 1 106 ? 23.738 -4.021 -10.581 1.00 60.75 106 ARG A CA 1
ATOM 845 C C . ARG A 1 106 ? 22.504 -3.360 -9.964 1.00 60.75 106 ARG A C 1
ATOM 847 O O . ARG A 1 106 ? 22.236 -3.598 -8.789 1.00 60.75 106 ARG A O 1
ATOM 854 N N . ARG A 1 107 ? 21.725 -2.548 -10.690 1.00 71.12 107 ARG A N 1
ATOM 855 C CA . ARG A 1 107 ? 20.487 -1.951 -10.140 1.00 71.12 107 ARG A CA 1
ATOM 856 C C . ARG A 1 107 ? 19.325 -2.089 -11.119 1.00 71.12 107 ARG A C 1
ATOM 858 O O . ARG A 1 107 ? 19.335 -1.491 -12.191 1.00 71.12 107 ARG A O 1
ATOM 865 N N . ARG A 1 108 ? 18.310 -2.862 -10.726 1.00 86.06 108 ARG A N 1
ATOM 866 C CA . ARG A 1 108 ? 17.016 -2.952 -11.414 1.00 86.06 108 ARG A CA 1
ATOM 867 C C . ARG A 1 108 ? 16.010 -2.025 -10.740 1.00 86.06 108 ARG A C 1
ATOM 869 O O . ARG A 1 108 ? 15.982 -1.927 -9.511 1.00 86.06 108 ARG A O 1
ATOM 876 N N . THR A 1 109 ? 15.202 -1.339 -11.537 1.00 89.88 109 THR A N 1
ATOM 877 C CA . THR A 1 109 ? 14.144 -0.445 -11.056 1.00 89.88 109 THR A CA 1
ATOM 878 C C . THR A 1 109 ? 12.848 -0.656 -11.830 1.00 89.88 109 THR A C 1
ATOM 880 O O . THR A 1 109 ? 12.865 -1.110 -12.976 1.00 89.88 109 THR A O 1
ATOM 883 N N . CYS A 1 110 ? 11.716 -0.315 -11.220 1.00 88.81 110 CYS A N 1
ATOM 884 C CA . CYS A 1 110 ? 10.429 -0.306 -11.907 1.00 88.81 110 CYS A CA 1
ATO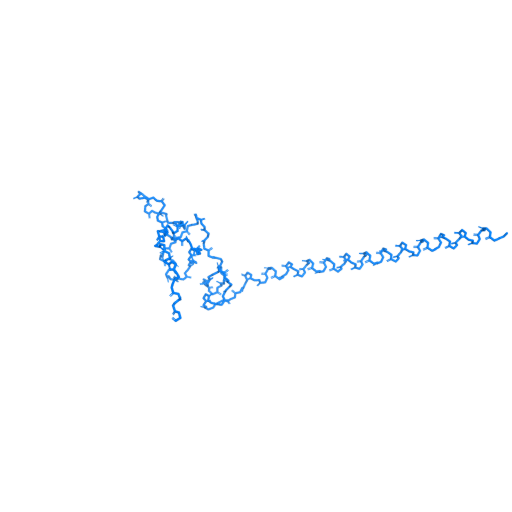M 885 C C . CYS A 1 110 ? 10.416 0.820 -12.952 1.00 88.81 110 CYS A C 1
ATOM 887 O O . CYS A 1 110 ? 10.567 1.994 -12.614 1.00 88.81 110 CYS A O 1
ATOM 889 N N . LYS A 1 111 ? 10.286 0.460 -14.228 1.00 87.44 111 LYS A N 1
ATOM 890 C CA . LYS A 1 111 ? 10.218 1.377 -15.376 1.00 87.44 111 LYS A CA 1
ATOM 891 C C . LYS A 1 111 ? 8.923 1.134 -16.148 1.00 87.44 111 LYS A C 1
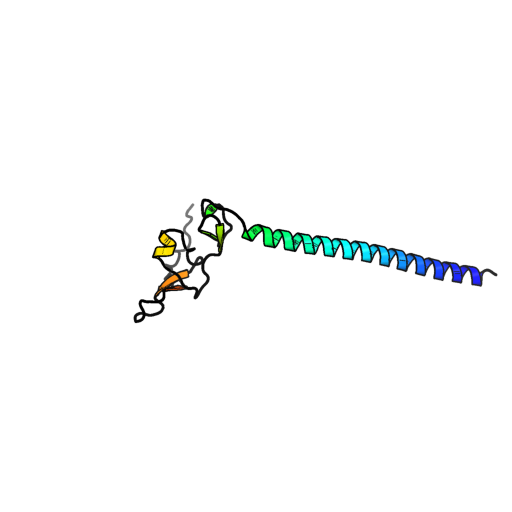ATOM 893 O O . LYS A 1 111 ? 8.433 0.005 -16.110 1.00 87.44 111 LYS A O 1
ATOM 898 N N . PRO A 1 112 ? 8.387 2.131 -16.868 1.00 85.38 112 PRO A N 1
ATOM 899 C CA . PRO A 1 112 ? 7.196 1.936 -17.680 1.00 85.38 112 PRO A CA 1
ATOM 900 C C . PRO A 1 112 ? 7.385 0.764 -18.648 1.00 85.38 112 PRO A C 1
ATOM 902 O O . PRO A 1 112 ? 8.443 0.543 -19.268 1.00 85.38 112 PRO A O 1
ATOM 905 N N . MET A 1 113 ? 6.354 -0.061 -18.716 1.00 79.81 113 MET A N 1
ATOM 906 C CA . MET A 1 113 ? 6.236 -1.110 -19.701 1.00 79.81 113 MET A CA 1
ATOM 907 C C . MET A 1 113 ? 5.844 -0.419 -21.009 1.00 79.81 113 MET A C 1
ATOM 909 O O . MET A 1 113 ? 4.664 -0.197 -21.235 1.00 79.81 113 MET A O 1
ATOM 913 N N . ASN A 1 114 ? 6.826 -0.034 -21.840 1.00 62.47 114 ASN A N 1
ATOM 914 C CA . ASN A 1 114 ? 6.565 0.345 -23.234 1.00 62.47 114 ASN A CA 1
ATOM 915 C C . ASN A 1 114 ? 5.840 -0.825 -23.901 1.00 62.47 114 ASN A C 1
ATOM 917 O O . ASN A 1 114 ? 6.473 -1.794 -24.316 1.00 62.47 114 ASN A O 1
ATOM 921 N N . ARG A 1 115 ? 4.513 -0.761 -23.930 1.00 52.69 115 ARG A N 1
ATOM 922 C CA . ARG A 1 115 ? 3.702 -1.535 -24.847 1.00 52.69 115 ARG A CA 1
ATOM 923 C C . ARG A 1 115 ? 3.649 -0.696 -26.114 1.00 52.69 115 ARG A C 1
ATOM 925 O O . ARG A 1 115 ? 3.028 0.360 -26.112 1.00 52.69 115 ARG A O 1
ATOM 932 N N . HIS A 1 116 ? 4.299 -1.163 -27.176 1.00 44.09 116 HIS A N 1
ATOM 933 C CA . HIS A 1 116 ? 3.646 -1.049 -28.473 1.00 44.09 116 HIS A CA 1
ATOM 934 C C . HIS A 1 116 ? 2.311 -1.775 -28.295 1.00 44.09 116 HIS A C 1
ATOM 936 O O . HIS A 1 116 ? 2.296 -2.993 -28.119 1.00 44.09 116 HIS A O 1
ATOM 942 N N . TYR A 1 117 ? 1.219 -1.028 -28.180 1.00 45.41 117 TYR A N 1
ATOM 943 C CA . TYR A 1 117 ? -0.096 -1.614 -28.380 1.00 45.41 117 TYR A CA 1
ATOM 944 C C . TYR A 1 117 ? -0.194 -1.923 -29.879 1.00 45.41 117 TYR A C 1
ATOM 946 O O . TYR A 1 117 ? 0.044 -1.006 -30.665 1.00 45.41 117 TYR A O 1
ATOM 954 N N . PRO A 1 118 ? -0.508 -3.156 -30.314 1.00 42.69 118 PRO A N 1
ATOM 955 C CA . PRO A 1 118 ? -1.270 -3.268 -31.544 1.00 42.69 118 PRO A CA 1
ATOM 956 C C . PRO A 1 118 ? -2.579 -2.513 -31.298 1.00 42.69 118 PRO A C 1
ATOM 958 O O . PRO A 1 118 ? -3.208 -2.686 -30.246 1.00 42.69 118 PRO A O 1
ATOM 961 N N . GLU A 1 119 ? -2.920 -1.613 -32.214 1.00 38.59 119 GLU A N 1
ATOM 962 C CA . GLU A 1 119 ? -4.222 -0.963 -32.244 1.00 38.59 119 GLU A CA 1
ATOM 963 C C . GLU A 1 119 ? -5.298 -2.038 -32.089 1.00 38.59 119 GLU A C 1
ATOM 965 O O . GLU A 1 119 ? -5.301 -3.062 -32.775 1.00 38.59 119 GLU A O 1
ATOM 970 N N . ILE A 1 120 ? -6.162 -1.838 -31.100 1.00 47.75 120 ILE A N 1
ATOM 971 C CA . ILE A 1 120 ? -7.364 -2.636 -30.927 1.00 47.75 120 ILE A CA 1
ATOM 972 C C . ILE A 1 120 ? -8.200 -2.330 -32.167 1.00 47.75 120 ILE A C 1
ATOM 974 O O . ILE A 1 120 ? -8.702 -1.218 -32.298 1.00 47.75 120 ILE A O 1
ATOM 978 N N . ILE A 1 121 ? -8.268 -3.285 -33.096 1.00 47.69 121 ILE A N 1
ATOM 979 C CA . ILE A 1 121 ? -9.139 -3.218 -34.268 1.00 47.69 121 ILE A CA 1
ATOM 980 C C . ILE A 1 121 ? -10.554 -2.964 -33.748 1.00 47.69 121 ILE A C 1
ATOM 982 O O . ILE A 1 121 ? -11.107 -3.778 -33.004 1.00 47.69 121 ILE A O 1
ATOM 986 N N . GLU A 1 122 ? -11.094 -1.801 -34.102 1.00 44.12 122 GLU A N 1
ATOM 987 C CA . GLU A 1 122 ? -12.490 -1.445 -33.907 1.00 44.12 122 GLU A CA 1
ATOM 988 C C . GLU A 1 122 ? -13.405 -2.577 -34.396 1.00 44.12 122 GLU A C 1
ATOM 990 O O . GLU A 1 122 ? -13.322 -3.037 -35.532 1.00 44.12 122 GLU A O 1
ATOM 995 N N . SER A 1 123 ? -14.295 -2.993 -33.499 1.00 49.09 123 SER A N 1
ATOM 996 C CA . SER A 1 123 ? -15.723 -3.140 -33.771 1.00 49.09 123 SER A CA 1
ATOM 997 C C . SER A 1 123 ? -16.121 -3.836 -35.078 1.00 49.09 123 SER A C 1
ATOM 999 O O . SER A 1 123 ? -16.332 -3.194 -36.101 1.00 49.09 123 SER A O 1
ATOM 1001 N N . LYS A 1 124 ? -16.424 -5.134 -34.994 1.00 40.75 124 LYS A N 1
ATOM 1002 C CA . LYS A 1 124 ? -17.510 -5.732 -35.784 1.00 40.75 124 LYS A CA 1
ATOM 1003 C C . LYS A 1 124 ? -18.313 -6.680 -34.897 1.00 40.75 124 LYS A C 1
ATOM 1005 O O . LYS A 1 124 ? -18.088 -7.884 -34.869 1.00 40.75 124 LYS A O 1
ATOM 1010 N N . VAL A 1 125 ? -19.238 -6.086 -34.143 1.00 48.09 125 VAL A N 1
ATOM 1011 C CA . VAL A 1 125 ? -20.505 -6.745 -33.819 1.00 48.09 125 VAL A CA 1
ATOM 1012 C C . VAL A 1 125 ? -21.261 -6.778 -35.145 1.00 48.09 125 VAL A C 1
ATOM 1014 O O . VAL A 1 125 ? -21.636 -5.728 -35.658 1.00 48.09 125 VAL A O 1
ATOM 1017 N N . ILE A 1 126 ? -21.349 -7.952 -35.760 1.00 47.28 126 ILE A N 1
ATOM 1018 C CA . ILE A 1 126 ? -22.275 -8.207 -36.862 1.00 47.28 126 ILE A CA 1
ATOM 1019 C C . ILE A 1 126 ? -23.385 -9.053 -36.244 1.00 47.28 126 ILE A C 1
ATOM 1021 O O . ILE A 1 126 ? -23.104 -10.141 -35.736 1.00 47.28 126 ILE A O 1
ATOM 1025 N N . GLU A 1 127 ? -24.582 -8.467 -36.212 1.00 41.72 127 GLU A N 1
ATOM 1026 C CA . GLU A 1 127 ? -25.870 -9.152 -36.038 1.00 41.72 127 GLU A CA 1
ATOM 1027 C C . GLU A 1 127 ? -26.116 -10.184 -37.143 1.00 41.72 127 GLU A C 1
ATOM 1029 O O . GLU A 1 127 ? -25.710 -9.923 -38.302 1.00 41.72 127 GLU A O 1
#

Organism: Paramuricea clavata (NCBI:txid317549)

Sequence (127 aa):
YTRSLTRAVVFGGQFIFYIIVFLFNMKVTSTLIIFSLLCLLVVQGRFLQRCKKTADCDFGECCSRRRCKHRLPAGYRCNAYRMFIGLQCPCAPGYSCKNRSKHSSRRRTCKPMNRHYPEIIESKVIE

Foldseek 3Di:
DVVVVVVVVVVVVVVVVVVVVVVVVVVVVVVVVVVVVVVVVVVVVLQAQFAPFQVSHDQQWGQAPRTTDGAAEFFAWDDPVCCVVRNHHHHGPQWHFADPDPPDPDTTTTDGDPDPDPPPPDDDPDD

pLDDT: mean 72.13, std 15.32, range [38.59, 91.25]